Protein AF-A0A8S0HBG1-F1 (afdb_monomer_lite)

Sequence (103 aa):
MTDATIRLNSQYQAAPQVQASEFKYYQLITTQWSTPPNPGSPSGQLTPEISANVTMESYIQPSSSCNNCHSMAMPNNNLHKSDFSYLFKFAKSPTAPAIQHKE

pLDDT: mean 75.98, std 12.97, range [42.19, 97.25]

Radius of gyration: 18.21 Å; chains: 1; bounding box: 38×26×63 Å

Foldseek 3Di:
DDPVQVVVQVVQLPDPVCVVDPVVVPGDPDDKFFDQADPVRNLGDIVVQADDDCVPDVDDDVRDDLQVVQQVPDDPPDSHTPPCCVVVVPPDDPPDDPPPPDD

Secondary structure (DSSP, 8-state):
--HHHHHHHHHHHTSHHHHTSGGGG---S---EEPPPBTTBTT--EESS-B--TTTSSS--TT-BHHHHTTT---TT--STT-THHHHTTPPPP---------

Structure (mmCIF, N/CA/C/O backbone):
data_AF-A0A8S0HBG1-F1
#
_entry.id   AF-A0A8S0HBG1-F1
#
loop_
_atom_site.group_PDB
_atom_site.id
_atom_site.type_symbol
_atom_site.label_atom_id
_atom_site.label_alt_id
_atom_site.label_comp_id
_atom_site.label_asym_id
_atom_site.label_entity_id
_atom_site.label_seq_id
_atom_site.pdbx_PDB_ins_code
_atom_site.Cartn_x
_atom_site.Cartn_y
_atom_site.Cartn_z
_atom_site.occupancy
_atom_site.B_iso_or_equiv
_atom_site.auth_seq_id
_atom_site.auth_comp_id
_atom_site.auth_asym_id
_atom_site.auth_atom_id
_atom_site.pdbx_PDB_model_num
ATOM 1 N N . MET A 1 1 ? -7.858 -4.102 -7.642 1.00 71.69 1 MET A N 1
ATOM 2 C CA . MET A 1 1 ? -7.239 -4.515 -6.362 1.00 71.69 1 MET A CA 1
ATOM 3 C C . MET A 1 1 ? -6.694 -5.919 -6.514 1.00 71.69 1 MET A C 1
ATOM 5 O O . MET A 1 1 ? -7.345 -6.719 -7.172 1.00 71.69 1 MET A O 1
ATOM 9 N N . THR A 1 2 ? -5.515 -6.203 -5.961 1.00 79.56 2 THR A N 1
ATOM 10 C CA . THR A 1 2 ? -4.941 -7.559 -5.982 1.00 79.56 2 THR A CA 1
ATOM 11 C C . THR A 1 2 ? -5.649 -8.454 -4.961 1.00 79.56 2 THR A C 1
ATOM 13 O O . THR A 1 2 ? -6.207 -7.954 -3.980 1.00 79.56 2 THR A O 1
ATOM 16 N N . ASP A 1 3 ? -5.576 -9.773 -5.137 1.00 85.44 3 ASP A N 1
ATOM 17 C CA . ASP A 1 3 ? -6.135 -10.737 -4.176 1.00 85.44 3 ASP A CA 1
ATOM 18 C C . ASP A 1 3 ? -5.529 -10.584 -2.776 1.00 85.44 3 ASP A C 1
ATOM 20 O O . ASP A 1 3 ? -6.217 -10.742 -1.766 1.00 85.44 3 ASP A O 1
ATOM 24 N N . ALA A 1 4 ? -4.243 -10.226 -2.706 1.00 83.44 4 ALA A N 1
ATOM 25 C CA . ALA A 1 4 ? -3.564 -9.936 -1.450 1.00 83.44 4 ALA A CA 1
ATOM 26 C C . ALA A 1 4 ? -4.190 -8.724 -0.741 1.00 83.44 4 ALA A C 1
ATOM 28 O O . ALA A 1 4 ? -4.471 -8.794 0.456 1.00 83.44 4 ALA A O 1
ATOM 29 N N . THR A 1 5 ? -4.477 -7.641 -1.475 1.00 82.81 5 THR A N 1
ATOM 30 C CA . THR A 1 5 ? -5.136 -6.449 -0.918 1.00 82.81 5 THR A CA 1
ATOM 31 C C . THR A 1 5 ? -6.564 -6.755 -0.464 1.00 82.81 5 THR A C 1
ATOM 33 O O . THR A 1 5 ? -6.959 -6.323 0.616 1.00 82.81 5 THR A O 1
ATOM 36 N N . ILE A 1 6 ? -7.329 -7.534 -1.238 1.00 89.25 6 ILE A N 1
ATOM 37 C CA . ILE A 1 6 ? -8.695 -7.941 -0.861 1.00 89.25 6 ILE A CA 1
ATOM 38 C C . ILE A 1 6 ? -8.672 -8.745 0.445 1.00 89.25 6 ILE A C 1
ATOM 40 O O . ILE A 1 6 ? -9.426 -8.446 1.374 1.00 89.25 6 ILE A O 1
ATOM 44 N N . ARG A 1 7 ? -7.770 -9.729 0.545 1.00 91.62 7 ARG A N 1
ATOM 45 C CA . ARG A 1 7 ? -7.611 -10.558 1.745 1.00 91.62 7 ARG A CA 1
ATOM 46 C C . ARG A 1 7 ? -7.226 -9.723 2.963 1.00 91.62 7 ARG A C 1
ATOM 48 O O . ARG A 1 7 ? -7.827 -9.890 4.021 1.00 91.62 7 ARG A O 1
ATOM 55 N N . LEU A 1 8 ? -6.266 -8.814 2.803 1.00 89.88 8 LEU A N 1
ATOM 56 C CA . LEU A 1 8 ? -5.822 -7.937 3.883 1.00 89.88 8 LEU A CA 1
ATOM 57 C C . LEU A 1 8 ? -6.946 -7.006 4.355 1.00 89.88 8 LEU A C 1
ATOM 59 O O . LEU A 1 8 ? -7.169 -6.894 5.557 1.00 89.88 8 LEU A O 1
ATOM 63 N N . ASN A 1 9 ? -7.696 -6.396 3.432 1.00 92.94 9 ASN A N 1
ATOM 64 C CA . ASN A 1 9 ? -8.853 -5.570 3.785 1.00 92.94 9 ASN A CA 1
ATOM 65 C C . ASN A 1 9 ? -9.900 -6.367 4.559 1.00 92.94 9 ASN A C 1
ATOM 67 O O . ASN A 1 9 ? -10.408 -5.875 5.561 1.00 92.94 9 ASN A O 1
ATOM 71 N N . SER A 1 10 ? -10.190 -7.602 4.143 1.00 94.81 10 SER A N 1
ATOM 72 C CA . SER A 1 10 ? -11.130 -8.462 4.866 1.00 94.81 10 SER A CA 1
ATOM 73 C C . SER A 1 10 ? -10.656 -8.760 6.290 1.00 94.81 10 SER A C 1
ATOM 75 O O . SER A 1 10 ? -11.460 -8.694 7.217 1.00 94.81 10 SER A O 1
ATOM 77 N N . GLN A 1 11 ? -9.367 -9.056 6.478 1.00 95.25 11 GLN A N 1
ATOM 78 C CA . GLN A 1 11 ? -8.792 -9.306 7.803 1.00 95.25 11 GLN A CA 1
ATOM 79 C C . GLN A 1 11 ? -8.818 -8.054 8.683 1.00 95.25 11 GLN A C 1
ATOM 81 O O . GLN A 1 11 ? -9.210 -8.128 9.845 1.00 95.25 11 GLN A O 1
ATOM 86 N N . TYR A 1 12 ? -8.430 -6.906 8.124 1.00 94.81 12 TYR A N 1
ATOM 87 C CA . TYR A 1 12 ? -8.433 -5.628 8.827 1.00 94.81 12 TYR A CA 1
ATOM 88 C C . TYR A 1 12 ? -9.852 -5.228 9.243 1.00 94.81 12 TYR A C 1
ATOM 90 O O . TYR A 1 12 ? -10.089 -4.912 10.405 1.00 94.81 12 TYR A O 1
ATOM 98 N N . GLN A 1 13 ? -10.817 -5.326 8.326 1.00 96.50 13 GLN A N 1
ATOM 99 C CA . GLN A 1 13 ? -12.209 -4.972 8.597 1.00 96.50 13 GLN A CA 1
ATOM 100 C C . GLN A 1 13 ? -12.891 -5.916 9.590 1.00 96.50 13 GLN A C 1
ATOM 102 O O . GLN A 1 13 ? -13.756 -5.477 10.340 1.00 96.50 13 GLN A O 1
ATOM 107 N N . ALA A 1 14 ? -12.483 -7.183 9.673 1.00 97.19 14 ALA A N 1
ATOM 108 C CA . ALA A 1 14 ? -13.015 -8.108 10.674 1.00 97.19 14 ALA A CA 1
ATOM 109 C C . ALA A 1 14 ? -12.570 -7.782 12.115 1.00 97.19 14 ALA A C 1
ATOM 111 O O . ALA A 1 14 ? -13.125 -8.329 13.068 1.00 97.19 14 ALA A O 1
ATOM 112 N N . ALA A 1 15 ? -11.563 -6.925 12.300 1.00 97.25 15 ALA A N 1
ATOM 113 C CA . ALA A 1 15 ? -10.991 -6.680 13.611 1.00 97.25 15 ALA A CA 1
ATOM 114 C C . ALA A 1 15 ? -11.905 -5.787 14.488 1.00 97.25 15 ALA A C 1
ATOM 116 O O . ALA A 1 15 ? -12.293 -4.699 14.048 1.00 97.25 15 ALA A O 1
ATOM 117 N N . PRO A 1 16 ? -12.214 -6.169 15.747 1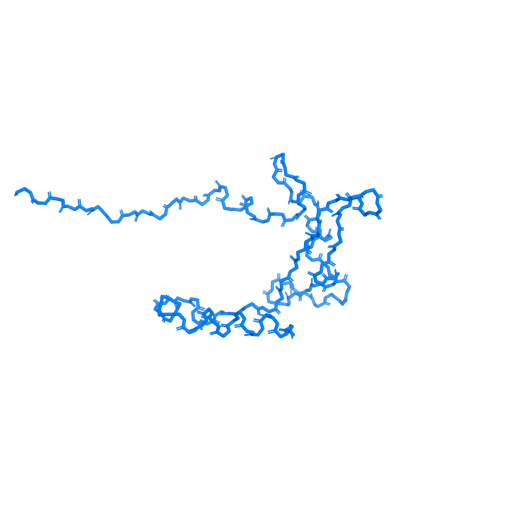.00 97.19 16 PRO A N 1
ATOM 118 C CA . PRO A 1 16 ? -13.133 -5.412 16.608 1.00 97.19 16 PRO A CA 1
ATOM 119 C C . PRO A 1 16 ? -12.722 -3.953 16.826 1.00 97.19 16 PRO A C 1
ATOM 121 O O . PRO A 1 16 ? -13.564 -3.058 16.806 1.00 97.19 16 PRO A O 1
ATOM 124 N N . GLN A 1 17 ? -11.421 -3.695 16.968 1.00 95.94 17 GLN A N 1
ATOM 125 C CA . GLN A 1 17 ? -10.885 -2.341 17.106 1.00 95.94 17 GLN A CA 1
ATOM 126 C C . GLN A 1 17 ? -11.124 -1.470 15.866 1.00 95.94 17 GLN A C 1
ATOM 128 O O . GLN A 1 17 ? -11.315 -0.265 15.998 1.00 95.94 17 GLN A O 1
ATOM 133 N N . VAL A 1 18 ? -11.151 -2.066 14.669 1.00 95.44 18 VAL A N 1
ATOM 134 C CA . VAL A 1 18 ? -11.436 -1.339 13.426 1.00 95.44 18 VAL A CA 1
ATOM 135 C C . VAL A 1 18 ? -12.917 -0.994 13.373 1.00 95.44 18 VAL A C 1
ATOM 137 O O . VAL A 1 18 ? -13.253 0.166 13.143 1.00 95.44 18 VAL A O 1
ATOM 140 N N . GLN A 1 19 ? -13.788 -1.954 13.701 1.00 96.81 19 GLN A N 1
ATOM 141 C CA . GLN A 1 19 ? -15.239 -1.749 13.778 1.00 96.81 19 GLN A CA 1
ATOM 142 C C . GLN A 1 19 ? -15.651 -0.706 14.831 1.00 96.81 19 GLN A C 1
ATOM 144 O O . GLN A 1 19 ? -16.643 0.002 14.651 1.00 96.81 19 GLN A O 1
ATOM 149 N N . ALA A 1 20 ? -14.872 -0.568 15.905 1.00 96.50 20 ALA A N 1
ATOM 150 C CA . ALA A 1 20 ? -15.067 0.441 16.945 1.00 96.50 20 ALA A CA 1
ATOM 151 C C . ALA A 1 20 ? -14.455 1.820 16.612 1.00 96.50 20 ALA A C 1
ATOM 153 O O . ALA A 1 20 ? -14.460 2.707 17.462 1.00 96.50 20 ALA A O 1
ATOM 154 N N . SER A 1 21 ? -13.920 2.014 15.404 1.00 94.94 21 SER A N 1
ATOM 155 C CA . SER A 1 21 ? -13.246 3.249 14.987 1.00 94.94 21 SER A CA 1
ATOM 156 C C . SER A 1 21 ? -13.800 3.783 13.667 1.00 94.94 21 SER A C 1
ATOM 158 O O . SER A 1 21 ? -14.521 3.089 12.951 1.00 94.94 21 SER A O 1
ATOM 160 N N . GLU A 1 22 ? -13.402 4.998 13.293 1.00 93.06 22 GLU A N 1
ATOM 161 C CA . GLU A 1 22 ? -13.723 5.573 11.980 1.00 93.06 22 GLU A CA 1
ATOM 162 C C . GLU A 1 22 ? -13.137 4.761 10.812 1.00 93.06 22 GLU A C 1
ATOM 164 O O . GLU A 1 22 ? -13.655 4.813 9.696 1.00 93.06 22 GLU A O 1
ATOM 169 N N . PHE A 1 23 ? -12.100 3.949 11.054 1.00 90.25 23 PHE A N 1
ATOM 170 C CA . PHE A 1 23 ? -11.468 3.128 10.019 1.00 90.25 23 PHE A CA 1
ATOM 171 C C . PHE A 1 23 ? -12.374 2.019 9.461 1.00 90.25 23 PHE A C 1
ATOM 173 O O . PHE A 1 23 ? -12.068 1.473 8.400 1.00 90.25 23 PHE A O 1
ATOM 180 N N . LYS A 1 24 ? -13.525 1.728 10.084 1.00 94.50 24 LYS A N 1
ATOM 181 C CA . LYS A 1 24 ? -14.536 0.812 9.520 1.00 94.50 24 LYS A CA 1
ATOM 182 C C . LYS A 1 24 ? -15.068 1.241 8.146 1.00 94.50 24 LYS A C 1
ATOM 184 O O . LYS A 1 24 ? -15.578 0.411 7.403 1.00 94.50 24 LYS A O 1
ATOM 189 N N . TYR A 1 25 ? -14.950 2.525 7.802 1.00 93.88 25 TYR A N 1
ATOM 190 C CA . TYR A 1 25 ? -15.383 3.064 6.508 1.00 93.88 25 TYR A CA 1
ATOM 191 C C . TYR A 1 25 ? -14.255 3.143 5.467 1.00 93.88 25 TYR A C 1
ATOM 193 O O . TYR A 1 25 ? -14.484 3.599 4.349 1.00 93.88 25 TYR A O 1
ATOM 201 N N . TYR A 1 26 ? -13.038 2.719 5.818 1.00 89.69 26 TYR A N 1
ATOM 202 C CA . TYR A 1 26 ? -11.852 2.853 4.973 1.00 89.69 26 TYR A CA 1
ATOM 203 C C . TYR A 1 26 ? -11.341 1.493 4.505 1.00 89.69 26 TYR A C 1
ATOM 205 O O . TYR A 1 26 ? -11.364 0.511 5.235 1.00 89.69 26 TYR A O 1
ATOM 213 N N . GLN A 1 27 ? -10.804 1.426 3.291 1.00 87.88 27 GLN A N 1
ATOM 214 C CA . GLN A 1 27 ? -10.126 0.229 2.798 1.00 87.88 27 GLN A CA 1
ATOM 215 C C . GLN A 1 27 ? -8.892 0.604 1.985 1.00 87.88 27 GLN A C 1
ATOM 217 O O . GLN A 1 27 ? -8.819 1.688 1.402 1.00 87.88 27 GLN A O 1
ATOM 222 N N . LEU A 1 28 ? -7.934 -0.315 1.902 1.00 83.81 28 LEU A N 1
ATOM 223 C CA . LEU A 1 28 ? -6.794 -0.169 1.009 1.00 83.81 28 LEU A CA 1
ATOM 224 C C . LEU A 1 28 ? -7.263 -0.365 -0.435 1.00 83.81 28 LEU A C 1
ATOM 226 O O . LEU A 1 28 ? -7.775 -1.426 -0.787 1.00 83.81 28 LEU A O 1
ATOM 230 N N . ILE A 1 29 ? -7.076 0.654 -1.270 1.00 79.25 29 ILE A N 1
ATOM 231 C CA . ILE A 1 29 ? -7.398 0.593 -2.704 1.00 79.25 29 ILE A CA 1
ATOM 232 C C . ILE A 1 29 ? -6.189 0.100 -3.504 1.00 79.25 29 ILE A C 1
ATOM 234 O O . ILE A 1 29 ? -6.300 -0.834 -4.295 1.00 79.25 29 ILE A O 1
ATOM 238 N N . THR A 1 30 ? -5.018 0.680 -3.242 1.00 77.31 30 THR A N 1
ATOM 239 C CA . THR A 1 30 ? -3.738 0.268 -3.822 1.00 77.31 30 THR A CA 1
ATOM 240 C C . THR A 1 30 ? -2.639 0.522 -2.803 1.00 77.31 30 THR A C 1
ATOM 242 O O . THR A 1 30 ? -2.649 1.532 -2.104 1.00 77.31 30 THR A O 1
ATOM 245 N N . THR A 1 31 ? -1.683 -0.394 -2.730 1.00 74.81 31 THR A N 1
ATOM 246 C CA . THR A 1 31 ? -0.432 -0.217 -1.995 1.00 74.81 31 THR A CA 1
ATOM 247 C C . THR A 1 31 ? 0.702 -0.312 -3.000 1.00 74.81 31 THR A C 1
ATOM 249 O O . THR A 1 31 ? 0.759 -1.292 -3.740 1.00 74.81 31 THR A O 1
ATOM 252 N N . GLN A 1 32 ? 1.586 0.681 -3.021 1.00 78.94 32 GLN A N 1
ATOM 253 C CA . GLN A 1 32 ? 2.795 0.661 -3.834 1.00 78.94 32 GLN A CA 1
ATOM 254 C C . GLN A 1 32 ? 4.005 0.550 -2.911 1.00 78.94 32 GLN A C 1
ATOM 256 O O . GLN A 1 32 ? 4.154 1.347 -1.986 1.00 78.94 32 GLN A O 1
ATOM 261 N N . TRP A 1 33 ? 4.871 -0.424 -3.165 1.00 77.38 33 TRP A N 1
ATOM 262 C CA . TRP A 1 33 ? 6.131 -0.591 -2.443 1.00 77.38 33 TRP A CA 1
ATOM 263 C C . TRP A 1 33 ? 7.288 -0.739 -3.429 1.00 77.38 33 TRP A C 1
ATOM 265 O O . TRP A 1 33 ? 7.079 -1.084 -4.592 1.00 77.38 33 TRP A O 1
ATOM 275 N N . SER A 1 34 ? 8.506 -0.463 -2.964 1.00 78.75 34 SER A N 1
ATOM 276 C CA . SER A 1 34 ? 9.730 -0.620 -3.752 1.00 78.75 34 SER A CA 1
ATOM 277 C C . SER A 1 34 ? 10.585 -1.742 -3.183 1.00 78.75 34 SER A C 1
ATOM 279 O O . SER A 1 34 ? 10.689 -1.890 -1.962 1.00 78.75 34 SER A O 1
ATOM 281 N N . THR A 1 35 ? 11.226 -2.518 -4.051 1.00 84.06 35 THR A N 1
ATOM 282 C CA . THR A 1 35 ? 12.325 -3.392 -3.629 1.00 84.06 35 THR A CA 1
ATOM 283 C C . THR A 1 35 ? 13.554 -2.563 -3.233 1.00 84.06 35 THR A C 1
ATOM 285 O O . THR A 1 35 ? 13.681 -1.406 -3.640 1.00 84.06 35 THR A O 1
ATOM 288 N N . PRO A 1 36 ? 14.482 -3.113 -2.432 1.00 81.19 36 PRO A N 1
ATOM 289 C CA . PRO A 1 36 ? 15.734 -2.430 -2.143 1.00 81.19 36 PRO A CA 1
ATOM 290 C C . PRO A 1 36 ? 16.500 -2.075 -3.432 1.00 81.19 36 PRO A C 1
ATOM 292 O O . PRO A 1 36 ? 16.538 -2.893 -4.362 1.00 81.19 36 PRO A O 1
ATOM 295 N N . PRO A 1 37 ? 17.132 -0.889 -3.493 1.00 81.25 37 PRO A N 1
ATOM 296 C CA . PRO A 1 37 ? 17.990 -0.509 -4.607 1.00 81.25 37 PRO A CA 1
ATOM 297 C C . PRO A 1 37 ? 19.082 -1.545 -4.885 1.00 81.25 37 PRO A C 1
ATOM 299 O O . PRO A 1 37 ? 19.676 -2.103 -3.963 1.00 81.25 37 PRO A O 1
ATOM 302 N N . ASN A 1 38 ? 19.376 -1.779 -6.161 1.00 83.12 38 ASN A N 1
ATOM 303 C CA . ASN A 1 38 ? 20.473 -2.641 -6.602 1.00 83.12 38 ASN A CA 1
ATOM 304 C C . ASN A 1 38 ? 21.112 -2.078 -7.889 1.00 83.12 38 ASN A C 1
ATOM 306 O O . ASN A 1 38 ? 20.532 -1.187 -8.506 1.00 83.12 38 ASN A O 1
ATOM 310 N N . PRO A 1 39 ? 22.286 -2.563 -8.334 1.00 84.94 39 PRO A N 1
ATOM 311 C CA . PRO A 1 39 ? 22.956 -2.003 -9.513 1.00 84.94 39 PRO A CA 1
ATOM 312 C C . PRO A 1 39 ? 22.120 -2.035 -10.804 1.00 84.94 39 PRO A C 1
ATOM 314 O O . PRO A 1 39 ? 22.270 -1.151 -11.641 1.00 84.94 39 PRO A O 1
ATOM 317 N N . GLY A 1 40 ? 21.228 -3.021 -10.960 1.00 83.00 40 GLY A N 1
ATOM 318 C CA . GLY A 1 40 ? 20.307 -3.120 -12.100 1.00 83.00 40 GLY A CA 1
ATOM 319 C C . GLY A 1 40 ? 19.038 -2.272 -11.954 1.00 83.00 40 GLY A C 1
ATOM 320 O O . GLY A 1 40 ? 18.366 -2.001 -12.944 1.00 83.00 40 GLY A O 1
ATOM 321 N N . SER A 1 41 ? 18.719 -1.826 -10.738 1.00 79.75 41 SER A N 1
ATOM 322 C CA . SER A 1 41 ? 17.626 -0.901 -10.437 1.00 79.75 41 SER A CA 1
ATOM 323 C C . SER A 1 41 ? 18.036 0.044 -9.297 1.00 79.75 41 SER A C 1
ATOM 325 O O . SER A 1 41 ? 17.752 -0.222 -8.121 1.00 79.75 41 SER A O 1
ATOM 327 N N . PRO A 1 42 ? 18.723 1.161 -9.616 1.00 76.00 42 PRO A N 1
ATOM 328 C CA . PRO A 1 42 ? 19.321 2.053 -8.616 1.00 76.00 42 PRO A CA 1
ATOM 329 C C . PRO A 1 42 ? 18.313 2.741 -7.688 1.00 76.00 42 PRO A C 1
ATOM 331 O O . PRO A 1 42 ? 18.701 3.326 -6.682 1.00 76.00 42 PRO A O 1
ATOM 334 N N . SER A 1 43 ? 17.024 2.704 -8.029 1.00 74.25 43 SER A N 1
ATOM 335 C CA . SER A 1 43 ? 15.932 3.256 -7.214 1.00 74.25 43 SER A CA 1
ATOM 336 C C . SER A 1 43 ? 15.029 2.180 -6.601 1.00 74.25 43 SER A C 1
ATOM 338 O O . SER A 1 43 ? 14.055 2.515 -5.925 1.00 74.25 43 SER A O 1
ATOM 340 N N . GLY A 1 44 ? 15.345 0.901 -6.819 1.00 82.31 44 GLY A N 1
ATOM 341 C CA . GLY A 1 44 ? 14.435 -0.201 -6.535 1.00 82.31 44 GLY A CA 1
ATOM 342 C C . GLY A 1 44 ? 13.327 -0.318 -7.582 1.00 82.31 44 GLY A C 1
ATOM 343 O O . GLY A 1 44 ? 13.121 0.567 -8.414 1.00 82.31 44 GLY A O 1
ATOM 344 N N . GLN A 1 45 ? 12.627 -1.447 -7.570 1.00 85.75 45 GLN A N 1
ATOM 345 C CA . GLN A 1 45 ? 11.528 -1.718 -8.491 1.00 85.75 45 GLN A CA 1
ATOM 346 C C . GLN A 1 45 ? 10.187 -1.568 -7.778 1.00 85.75 45 GLN A C 1
ATOM 348 O O . GLN A 1 45 ? 9.943 -2.209 -6.754 1.00 85.75 45 GLN A O 1
ATOM 353 N N . LEU A 1 46 ? 9.317 -0.731 -8.345 1.00 82.44 46 LEU A N 1
ATOM 354 C CA . LEU A 1 46 ? 7.991 -0.459 -7.809 1.00 82.44 46 LEU A CA 1
ATOM 355 C C . LEU A 1 46 ? 7.007 -1.565 -8.172 1.00 82.44 46 LEU A C 1
ATOM 357 O O . LEU A 1 46 ? 6.944 -2.010 -9.315 1.00 82.44 46 LEU A O 1
AT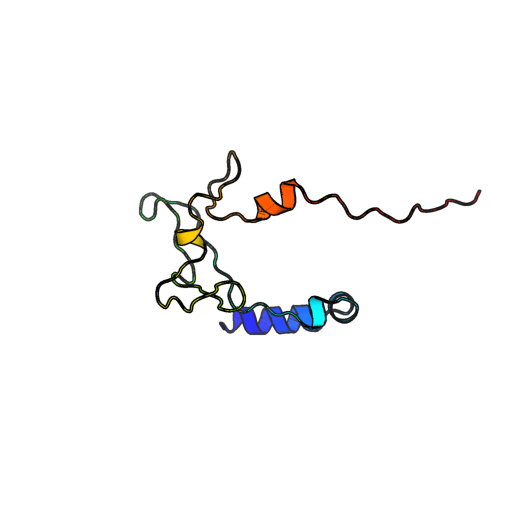OM 361 N N . THR A 1 47 ? 6.209 -1.981 -7.192 1.00 83.38 47 THR A N 1
ATOM 362 C CA . THR A 1 47 ? 5.106 -2.921 -7.391 1.00 83.38 47 THR A CA 1
ATOM 363 C C . THR A 1 47 ? 3.839 -2.388 -6.717 1.00 83.38 47 THR A C 1
ATOM 365 O O . THR A 1 47 ? 3.847 -2.197 -5.499 1.00 83.38 47 THR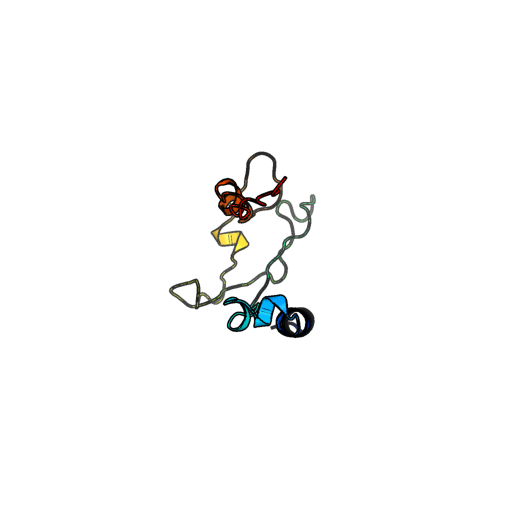 A O 1
ATOM 368 N N . PRO A 1 48 ? 2.751 -2.152 -7.474 1.00 79.56 48 PRO A N 1
ATOM 369 C CA . PRO A 1 48 ? 2.726 -2.022 -8.937 1.00 79.56 48 PRO A CA 1
ATOM 370 C C . PRO A 1 48 ? 3.500 -0.774 -9.407 1.00 79.56 48 PRO A C 1
ATOM 372 O O . PRO A 1 48 ? 3.628 0.201 -8.668 1.00 79.56 48 PRO A O 1
ATOM 375 N N . GLU A 1 49 ? 4.011 -0.788 -10.640 1.00 81.56 49 GLU A N 1
ATOM 376 C CA . GLU A 1 49 ? 4.764 0.348 -11.199 1.00 81.56 49 GLU A CA 1
ATOM 377 C C . GLU A 1 49 ? 3.893 1.604 -11.333 1.00 81.56 49 GLU A C 1
ATOM 379 O O . GLU A 1 49 ? 4.323 2.702 -10.986 1.00 81.56 49 GLU A O 1
ATOM 384 N N . ILE A 1 50 ? 2.637 1.421 -11.746 1.00 81.88 50 ILE A N 1
ATOM 385 C CA . ILE A 1 50 ? 1.621 2.469 -11.843 1.00 81.88 50 ILE A CA 1
ATOM 386 C C . ILE A 1 50 ? 0.647 2.309 -10.676 1.00 81.88 50 ILE A C 1
ATOM 388 O O . ILE A 1 50 ? 0.093 1.233 -10.441 1.00 81.88 50 ILE A O 1
ATOM 392 N N . SER A 1 51 ? 0.441 3.397 -9.944 1.00 78.44 51 SER A N 1
ATOM 393 C CA . SER A 1 51 ? -0.504 3.499 -8.840 1.00 78.44 51 SER A CA 1
ATOM 394 C C . SER A 1 51 ? -0.987 4.940 -8.758 1.00 78.44 51 SER A C 1
ATOM 396 O O . SER A 1 51 ? -0.193 5.837 -8.482 1.00 78.44 51 SER A O 1
ATOM 398 N N . ALA A 1 52 ? -2.289 5.128 -8.954 1.00 70.62 52 ALA A N 1
ATOM 399 C CA . ALA A 1 52 ? -2.992 6.387 -8.755 1.00 70.62 52 ALA A CA 1
ATOM 400 C C . ALA A 1 52 ? -4.287 6.133 -7.976 1.00 70.62 52 ALA A C 1
ATOM 402 O O . ALA A 1 52 ? -4.927 5.086 -8.137 1.00 70.62 52 ALA A O 1
ATOM 403 N N . ASN A 1 53 ? -4.681 7.092 -7.137 1.00 66.50 53 ASN A N 1
ATOM 404 C CA . ASN A 1 53 ? -5.983 7.075 -6.472 1.00 66.50 53 ASN A CA 1
ATOM 405 C C . ASN A 1 53 ? -6.640 8.454 -6.557 1.00 66.50 53 ASN A C 1
ATOM 407 O O . ASN A 1 53 ? -6.223 9.403 -5.901 1.00 66.50 53 ASN A O 1
ATOM 411 N N . VAL A 1 54 ? -7.742 8.516 -7.298 1.00 56.31 54 VAL A N 1
ATOM 412 C CA . VAL A 1 54 ? -8.562 9.717 -7.530 1.00 56.31 54 VAL A CA 1
ATOM 413 C C . VAL A 1 54 ? -9.160 10.343 -6.273 1.00 56.31 54 VAL A C 1
ATOM 415 O O . VAL A 1 54 ? -9.625 11.472 -6.304 1.00 56.31 54 VAL A O 1
ATOM 418 N N . THR A 1 55 ? -9.176 9.616 -5.156 1.00 64.56 55 THR A N 1
ATOM 419 C CA . THR A 1 55 ? -9.628 10.167 -3.869 1.00 64.56 55 THR A CA 1
ATOM 420 C C . THR A 1 55 ? -8.563 11.086 -3.256 1.00 64.56 55 THR A C 1
ATOM 422 O O . THR A 1 55 ? -8.885 11.947 -2.445 1.00 64.56 55 THR A O 1
ATOM 425 N N . MET A 1 56 ? -7.292 10.910 -3.639 1.00 62.50 56 MET A N 1
ATOM 426 C CA . MET A 1 56 ? -6.152 11.720 -3.191 1.00 62.50 56 MET A CA 1
ATOM 427 C C . MET A 1 56 ? -5.559 12.602 -4.301 1.00 62.50 56 MET A C 1
ATOM 429 O O . MET A 1 56 ? -4.847 13.556 -4.002 1.00 62.50 56 MET A O 1
ATOM 433 N N . GLU A 1 57 ? -5.846 12.303 -5.568 1.00 62.38 57 GLU A N 1
ATOM 434 C CA . GLU A 1 57 ? -5.395 13.058 -6.737 1.00 62.38 57 GLU A CA 1
ATOM 435 C C . GLU A 1 57 ? -6.592 13.738 -7.411 1.00 62.38 57 GLU A C 1
ATOM 437 O O . GLU A 1 57 ? -7.562 13.076 -7.769 1.00 62.38 57 GLU A O 1
ATOM 442 N N . SER A 1 58 ? -6.519 15.050 -7.656 1.00 63.09 58 SER A N 1
ATOM 443 C CA . SER A 1 58 ? -7.603 15.794 -8.323 1.00 63.09 58 SER A CA 1
ATOM 444 C C . SER A 1 58 ? -7.845 15.377 -9.786 1.00 63.09 58 SER A C 1
ATOM 446 O O . SER A 1 58 ? -8.806 15.844 -10.392 1.00 63.09 58 SER A O 1
ATOM 448 N N . TYR A 1 59 ? -6.979 14.539 -10.371 1.00 61.31 59 TYR A N 1
ATOM 449 C CA . TYR A 1 59 ? -7.057 14.068 -11.756 1.00 61.31 59 TYR A CA 1
ATOM 450 C C . TYR A 1 59 ? -6.694 12.583 -11.865 1.00 61.31 59 TYR A C 1
ATOM 452 O O . TYR A 1 59 ? -5.727 12.133 -11.260 1.00 61.31 59 TYR A O 1
ATOM 460 N N . ILE A 1 60 ? -7.424 11.832 -12.702 1.00 61.06 60 ILE A N 1
ATOM 461 C CA . ILE A 1 60 ? -7.017 10.479 -13.111 1.00 61.06 60 ILE A CA 1
ATOM 462 C C . ILE A 1 60 ? -5.811 10.615 -14.029 1.00 61.06 60 ILE A C 1
ATOM 464 O O . ILE A 1 60 ? -5.935 11.072 -15.166 1.00 61.06 60 ILE A O 1
ATOM 468 N N . GLN A 1 61 ? -4.654 10.178 -13.557 1.00 66.62 61 GLN A N 1
ATOM 469 C CA . GLN A 1 61 ? -3.450 10.124 -14.366 1.00 66.62 61 GLN A CA 1
ATOM 470 C C . GLN A 1 61 ? -3.112 8.655 -14.681 1.00 66.62 61 GLN A C 1
ATOM 472 O O . GLN A 1 61 ? -2.662 7.919 -13.801 1.00 66.62 61 GLN A O 1
ATOM 477 N N . PRO A 1 62 ? -3.329 8.189 -15.927 1.00 67.44 62 PRO A N 1
ATOM 478 C CA . PRO A 1 62 ? -3.191 6.773 -16.287 1.00 67.44 62 PRO A CA 1
ATOM 479 C C . PRO A 1 62 ? -1.749 6.245 -16.215 1.00 67.44 62 PRO A C 1
ATOM 481 O O . PRO A 1 62 ? -1.542 5.038 -16.249 1.00 67.44 62 PRO A O 1
ATOM 484 N N . SER A 1 63 ? -0.760 7.135 -16.098 1.00 76.69 63 SER A N 1
ATOM 485 C CA . SER A 1 63 ? 0.665 6.816 -15.971 1.00 76.69 63 SER A CA 1
ATOM 486 C C . SER A 1 63 ? 1.266 7.259 -14.631 1.00 76.69 63 SER A C 1
ATOM 488 O O . SER A 1 63 ? 2.485 7.401 -14.528 1.00 76.69 63 SER A O 1
ATOM 490 N N . SER A 1 64 ? 0.437 7.543 -13.621 1.00 75.94 64 SER A N 1
ATOM 491 C CA . SER A 1 64 ? 0.927 8.044 -12.336 1.00 75.94 64 SER A CA 1
ATOM 492 C C . SER A 1 64 ? 1.481 6.958 -11.433 1.00 75.94 64 SER A C 1
ATOM 494 O O . SER A 1 64 ? 0.992 5.831 -11.374 1.00 75.94 64 SER A O 1
ATOM 496 N N . SER A 1 65 ? 2.520 7.336 -10.698 1.00 80.31 65 SER A N 1
ATOM 497 C CA . SER A 1 65 ? 3.140 6.525 -9.664 1.00 80.31 65 SER A CA 1
ATOM 498 C C . SER A 1 65 ? 3.398 7.416 -8.463 1.00 80.31 65 SER A C 1
ATOM 500 O O . SER A 1 65 ? 4.144 8.396 -8.567 1.00 80.31 65 SER A O 1
ATOM 502 N N . CYS A 1 66 ? 2.807 7.0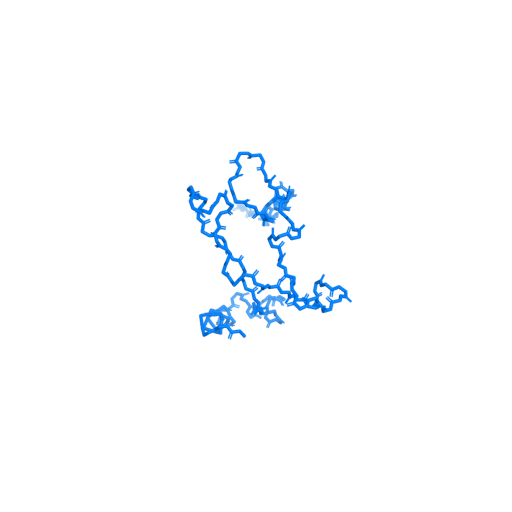57 -7.321 1.00 76.25 66 CYS A N 1
ATOM 503 C CA . CYS A 1 66 ? 3.003 7.761 -6.056 1.00 76.25 66 CYS A CA 1
ATOM 504 C C . CYS A 1 66 ? 4.502 7.948 -5.775 1.00 76.25 66 CYS A C 1
ATOM 506 O O . CYS A 1 66 ? 4.942 9.049 -5.446 1.00 76.25 66 CYS A O 1
ATOM 508 N N . ASN A 1 67 ? 5.295 6.891 -5.987 1.00 77.88 67 ASN A N 1
ATOM 509 C CA . ASN A 1 67 ? 6.731 6.915 -5.746 1.00 77.88 67 ASN A CA 1
ATOM 510 C C . ASN A 1 67 ? 7.551 7.724 -6.756 1.00 77.88 67 ASN A C 1
ATOM 512 O O . ASN A 1 67 ? 8.602 8.253 -6.391 1.00 77.88 67 ASN A O 1
ATOM 516 N N . ASN A 1 68 ? 7.095 7.846 -8.005 1.00 78.50 68 ASN A N 1
ATOM 517 C CA . ASN A 1 68 ? 7.781 8.693 -8.983 1.00 78.50 68 ASN A CA 1
ATOM 518 C C . ASN A 1 68 ? 7.496 10.172 -8.704 1.00 78.50 68 ASN A C 1
ATOM 520 O O . ASN A 1 68 ? 8.432 10.975 -8.653 1.00 78.50 68 ASN A O 1
ATOM 524 N N . CYS A 1 69 ? 6.227 10.520 -8.464 1.00 76.94 69 CYS A N 1
ATOM 525 C CA . CYS A 1 69 ? 5.810 11.888 -8.152 1.00 76.94 69 CYS A CA 1
ATOM 526 C C . CYS A 1 69 ? 6.415 12.385 -6.829 1.00 76.94 69 CYS A C 1
ATOM 528 O O . CYS A 1 69 ? 6.847 13.532 -6.745 1.00 76.94 69 CYS A O 1
ATOM 530 N N . HIS A 1 70 ? 6.525 11.515 -5.820 1.00 77.12 70 HIS A N 1
ATOM 531 C CA . HIS A 1 70 ? 7.110 11.835 -4.513 1.00 77.12 70 HIS A CA 1
ATOM 532 C C . HIS A 1 70 ? 8.552 11.327 -4.334 1.00 77.12 70 HIS A C 1
ATOM 534 O O . HIS A 1 70 ? 9.030 11.174 -3.211 1.00 77.12 70 HIS A O 1
ATOM 540 N N . SER A 1 71 ? 9.303 11.145 -5.424 1.00 77.38 71 SER A N 1
ATOM 541 C CA . SER A 1 71 ? 10.665 10.577 -5.404 1.00 77.38 71 SER A CA 1
ATOM 542 C C . SER A 1 71 ? 11.700 11.349 -4.567 1.00 77.38 71 SER A C 1
ATOM 544 O O . SER A 1 71 ? 12.755 10.796 -4.234 1.00 77.38 71 SER A O 1
ATOM 546 N N . MET A 1 72 ? 11.401 12.606 -4.220 1.00 75.00 72 MET A N 1
ATOM 547 C CA . MET A 1 72 ? 12.216 13.477 -3.362 1.00 75.00 72 MET A CA 1
ATOM 548 C C . MET A 1 72 ? 11.771 13.490 -1.887 1.00 75.00 72 MET A C 1
ATOM 550 O O . MET A 1 72 ? 12.459 14.073 -1.052 1.00 75.00 72 MET A O 1
ATOM 554 N N . ALA A 1 73 ? 10.653 12.846 -1.539 1.00 73.31 73 ALA A N 1
ATOM 555 C CA . ALA A 1 73 ? 10.165 12.738 -0.165 1.00 73.31 73 ALA A CA 1
ATOM 556 C C . ALA A 1 73 ? 10.911 11.619 0.583 1.00 73.31 73 ALA A C 1
ATOM 558 O O . ALA A 1 73 ? 10.372 10.540 0.826 1.00 73.31 73 ALA A O 1
ATOM 559 N N . MET A 1 74 ? 12.182 11.868 0.909 1.00 67.94 74 MET A N 1
ATOM 560 C CA . MET A 1 74 ? 13.017 10.950 1.688 1.00 67.94 74 MET A CA 1
ATOM 561 C C . MET A 1 74 ? 13.404 11.564 3.037 1.00 67.94 74 MET A C 1
ATOM 563 O O . MET A 1 74 ? 13.905 12.690 3.078 1.00 67.94 74 MET A O 1
ATOM 567 N N . PRO A 1 75 ? 13.223 10.843 4.156 1.00 65.19 75 PRO A N 1
ATOM 568 C CA . PRO A 1 75 ? 13.825 11.241 5.416 1.00 65.19 75 PRO A CA 1
ATOM 569 C C . PRO A 1 75 ? 15.356 11.085 5.375 1.00 65.19 75 PRO A C 1
ATOM 571 O O . PRO A 1 75 ? 15.893 10.243 4.658 1.00 65.19 75 PRO A O 1
ATOM 574 N N . ASN A 1 76 ? 16.063 11.886 6.184 1.00 67.00 76 ASN A N 1
ATOM 575 C CA . ASN A 1 76 ? 17.518 11.781 6.343 1.00 67.00 76 ASN A CA 1
ATOM 576 C C . ASN A 1 76 ? 17.931 10.328 6.629 1.00 67.00 76 ASN A C 1
ATOM 578 O O . ASN A 1 76 ? 17.386 9.710 7.544 1.00 67.00 76 ASN A O 1
ATOM 582 N N . ASN A 1 77 ? 18.919 9.828 5.880 1.00 69.81 77 ASN A N 1
ATOM 583 C CA . ASN A 1 77 ? 19.482 8.480 6.014 1.00 69.81 77 ASN A CA 1
ATOM 584 C C . ASN A 1 77 ? 18.510 7.317 5.699 1.00 69.81 77 ASN A C 1
ATOM 586 O O . ASN A 1 77 ? 18.668 6.229 6.248 1.00 69.81 77 ASN A O 1
ATOM 590 N N . ASN A 1 78 ? 17.516 7.524 4.823 1.00 70.19 78 ASN A N 1
ATOM 591 C CA . ASN A 1 78 ? 16.662 6.452 4.298 1.00 70.19 78 ASN A CA 1
ATOM 592 C C . ASN A 1 78 ? 16.883 6.254 2.785 1.00 70.19 78 ASN A C 1
ATOM 594 O O . ASN A 1 78 ? 16.973 7.220 2.029 1.00 70.19 78 ASN A O 1
ATOM 598 N N . LEU A 1 79 ? 16.971 4.992 2.356 1.00 69.38 79 LEU A N 1
ATOM 599 C CA . LEU A 1 79 ? 17.114 4.578 0.955 1.00 69.38 79 LEU A CA 1
ATOM 600 C C . LEU A 1 79 ? 15.761 4.394 0.248 1.00 69.38 79 LEU A C 1
ATOM 602 O O . LEU A 1 79 ? 15.716 4.262 -0.976 1.00 69.38 79 LEU A O 1
ATOM 606 N N . HIS A 1 80 ? 14.660 4.374 1.002 1.00 68.31 80 HIS A N 1
ATOM 607 C CA . HIS A 1 80 ? 13.314 4.237 0.466 1.00 68.31 80 HIS A CA 1
ATOM 608 C C . HIS A 1 80 ? 12.739 5.608 0.091 1.00 68.31 80 HIS A C 1
ATOM 610 O O . HIS A 1 80 ? 12.531 6.477 0.940 1.00 68.31 80 HIS A O 1
ATOM 616 N N . LYS A 1 81 ? 12.477 5.788 -1.208 1.00 67.69 81 LYS A N 1
ATOM 617 C CA . LYS A 1 81 ? 11.751 6.942 -1.754 1.00 67.69 81 LYS A CA 1
ATOM 618 C C . LYS A 1 81 ? 10.304 6.944 -1.262 1.00 67.69 81 LYS A C 1
ATOM 620 O O . LYS A 1 81 ? 9.749 5.884 -0.991 1.00 67.69 81 LYS A O 1
ATOM 625 N N . SER A 1 82 ? 9.721 8.138 -1.154 1.00 66.25 82 SER A N 1
ATOM 626 C CA . SER A 1 82 ? 8.329 8.369 -0.722 1.00 66.25 82 SER A CA 1
ATOM 627 C C . SER A 1 82 ? 7.956 7.640 0.560 1.00 66.25 82 SER A C 1
ATOM 629 O O . SER A 1 82 ? 6.847 7.128 0.722 1.00 66.25 82 SER A O 1
ATOM 631 N N . ASP A 1 83 ? 8.897 7.607 1.495 1.00 63.97 83 ASP A N 1
ATOM 632 C CA . ASP A 1 83 ? 8.616 7.174 2.845 1.00 63.97 83 ASP A CA 1
ATOM 633 C C . ASP A 1 83 ? 7.803 8.268 3.549 1.00 63.97 83 ASP A C 1
ATOM 635 O O . ASP A 1 83 ? 8.336 9.147 4.232 1.00 63.97 83 ASP A O 1
ATOM 639 N N . PHE A 1 84 ? 6.480 8.210 3.372 1.00 65.06 84 PHE A N 1
ATOM 640 C CA . PHE A 1 84 ? 5.524 9.105 4.021 1.00 65.06 84 PHE A CA 1
ATOM 641 C C . PHE A 1 84 ? 5.528 8.971 5.548 1.00 65.06 84 PHE A C 1
ATOM 643 O O . PHE A 1 84 ? 4.869 9.769 6.216 1.00 65.06 84 PHE A O 1
ATOM 650 N N . SER A 1 85 ? 6.304 8.046 6.135 1.00 61.72 85 SER A N 1
ATOM 651 C CA . SER A 1 85 ? 6.525 8.048 7.581 1.00 61.72 85 SER A CA 1
ATOM 652 C C . SER A 1 85 ? 7.188 9.334 8.075 1.00 61.72 85 SER A C 1
ATOM 654 O O . SER A 1 85 ? 7.043 9.679 9.249 1.00 61.72 85 SER A O 1
ATOM 656 N N . TYR A 1 86 ? 7.818 10.118 7.185 1.00 59.44 86 TYR A N 1
ATOM 657 C CA . TYR A 1 86 ? 8.266 11.466 7.530 1.00 59.44 86 TYR A CA 1
ATOM 658 C C . TYR A 1 86 ? 7.117 12.346 8.064 1.00 59.44 86 TYR A C 1
ATOM 660 O O . TYR A 1 86 ? 7.369 13.181 8.931 1.00 59.44 86 TYR A O 1
ATOM 668 N N . LEU A 1 87 ? 5.870 12.148 7.610 1.00 62.88 87 LEU A N 1
ATOM 669 C CA . LEU A 1 87 ? 4.694 12.856 8.135 1.00 62.88 87 LEU A CA 1
ATOM 670 C C . LEU A 1 87 ? 4.444 12.503 9.606 1.00 62.88 87 LEU A C 1
ATOM 672 O O . LEU A 1 87 ? 4.066 13.362 10.400 1.00 62.88 87 LEU A O 1
ATOM 676 N N . PHE A 1 88 ? 4.732 11.259 9.994 1.00 64.31 88 PHE A N 1
ATOM 677 C CA . PHE A 1 88 ? 4.615 10.804 11.376 1.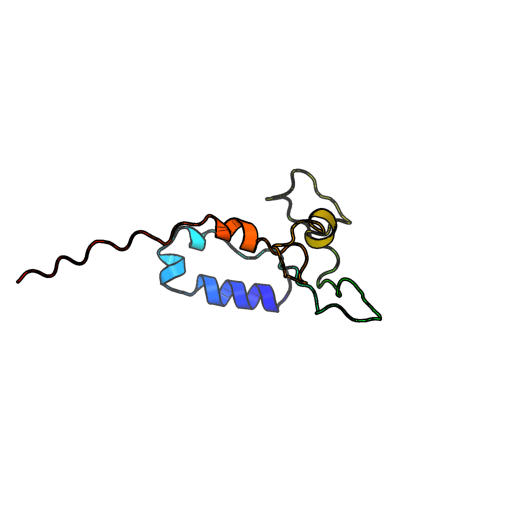00 64.31 88 PHE A CA 1
ATOM 678 C C . PHE A 1 88 ? 5.763 11.276 12.274 1.00 64.31 88 PHE A C 1
ATOM 680 O O . PHE A 1 88 ? 5.634 11.174 13.490 1.00 64.31 88 PHE A O 1
ATOM 687 N N . LYS A 1 89 ? 6.840 11.880 11.744 1.00 62.34 89 LYS A N 1
ATOM 688 C CA . LYS A 1 89 ? 7.886 12.497 12.590 1.00 62.34 89 LYS A CA 1
ATOM 689 C C . LYS A 1 89 ? 7.346 13.611 13.487 1.00 62.34 89 LYS A C 1
ATOM 691 O O . LYS A 1 89 ? 7.922 13.874 14.536 1.00 62.34 89 LYS A O 1
ATOM 696 N N . PHE A 1 90 ? 6.260 14.260 13.075 1.00 67.69 90 PHE A N 1
ATOM 697 C CA . PHE A 1 90 ? 5.599 15.310 13.851 1.00 67.69 90 PHE A CA 1
ATOM 698 C C . PHE A 1 90 ? 4.380 14.802 14.628 1.00 67.69 90 PHE A C 1
ATOM 700 O O . PHE A 1 90 ? 3.755 15.576 15.357 1.00 67.69 90 PHE A O 1
ATOM 707 N N . ALA A 1 91 ? 4.017 13.524 14.476 1.00 70.31 91 ALA A N 1
ATOM 708 C CA . ALA A 1 91 ? 2.889 12.955 15.192 1.00 70.31 91 ALA A CA 1
ATOM 709 C C . ALA A 1 91 ? 3.227 12.889 16.685 1.00 70.31 91 ALA A C 1
ATOM 711 O O . ALA A 1 91 ? 4.201 12.261 17.098 1.00 70.31 91 ALA A O 1
ATOM 712 N N . LYS A 1 92 ? 2.418 13.558 17.508 1.00 73.44 92 LYS A N 1
ATOM 713 C CA . LYS A 1 92 ? 2.506 13.417 18.962 1.00 73.44 92 LYS A CA 1
ATOM 714 C C . LYS A 1 92 ? 1.947 12.051 19.345 1.00 73.44 92 LYS A C 1
ATOM 716 O O . LYS A 1 92 ? 0.907 11.651 18.821 1.00 73.44 92 LYS A O 1
ATOM 721 N N . SER A 1 93 ? 2.609 11.361 20.271 1.00 70.19 93 SER A N 1
ATOM 722 C CA . SER A 1 93 ? 2.060 10.143 20.869 1.00 70.19 93 SER A CA 1
ATOM 723 C C . SER A 1 93 ? 0.648 10.422 21.395 1.00 70.19 93 SER A C 1
ATOM 725 O O . SER A 1 93 ? 0.432 11.504 21.957 1.00 70.19 93 SER A O 1
ATOM 727 N N . PRO A 1 94 ? -0.308 9.486 21.244 1.00 64.81 94 PRO A N 1
ATOM 728 C CA . PRO A 1 94 ? -1.625 9.638 21.843 1.00 64.81 94 PRO A CA 1
ATOM 729 C C . PRO A 1 94 ? -1.457 9.950 23.330 1.00 64.81 94 PRO A C 1
ATOM 731 O O . PRO A 1 94 ? -0.734 9.240 24.032 1.00 64.81 94 PRO A O 1
ATOM 734 N N . THR A 1 95 ? -2.069 11.034 23.807 1.00 68.31 95 THR A N 1
ATOM 735 C CA . THR A 1 95 ? -2.086 11.349 25.236 1.00 68.31 95 THR A CA 1
ATOM 736 C C . THR A 1 95 ? -2.780 10.193 25.945 1.00 68.31 95 THR A C 1
ATOM 738 O O . THR A 1 95 ? -3.989 10.019 25.805 1.00 68.31 95 THR A O 1
ATOM 741 N N . ALA A 1 96 ? -2.019 9.364 26.660 1.00 60.94 96 ALA A N 1
ATOM 742 C CA . ALA A 1 96 ? -2.607 8.343 27.510 1.00 60.94 96 ALA A CA 1
ATOM 743 C C . ALA A 1 96 ? -3.515 9.042 28.540 1.00 60.94 96 ALA A C 1
ATOM 745 O O . ALA A 1 96 ? -3.098 10.058 29.110 1.00 60.94 96 ALA A O 1
ATOM 746 N N . PRO A 1 97 ? -4.737 8.543 28.799 1.00 57.97 97 PRO A N 1
ATOM 747 C CA . PRO A 1 97 ? -5.508 9.002 29.944 1.00 57.97 97 PRO A CA 1
ATOM 748 C C . PRO A 1 97 ? -4.663 8.786 31.200 1.00 57.97 97 PRO A C 1
ATOM 750 O O . PRO A 1 97 ? -4.078 7.715 31.370 1.00 57.97 97 PRO A O 1
ATOM 753 N N . ALA A 1 98 ? -4.569 9.796 32.065 1.00 52.81 98 ALA A N 1
ATOM 754 C CA . ALA A 1 98 ? -3.870 9.661 33.334 1.00 52.81 98 ALA A CA 1
ATOM 755 C C . ALA A 1 98 ? -4.500 8.506 34.127 1.00 52.81 98 ALA A C 1
ATOM 757 O O . ALA A 1 98 ? -5.654 8.596 34.549 1.00 52.81 98 ALA A O 1
ATOM 758 N N . ILE A 1 99 ? -3.754 7.415 34.318 1.00 57.28 99 ILE A N 1
ATOM 759 C CA . ILE A 1 99 ? -4.134 6.368 35.263 1.00 57.28 99 ILE A CA 1
ATOM 760 C C . ILE A 1 99 ? -4.030 7.009 36.645 1.00 57.28 99 ILE A C 1
ATOM 762 O O . ILE A 1 99 ? -2.936 7.197 37.174 1.00 57.28 99 ILE A O 1
ATOM 766 N N . GLN A 1 100 ? -5.168 7.406 37.212 1.00 47.38 100 GLN A N 1
ATOM 767 C CA . GLN A 1 100 ? -5.226 7.785 38.616 1.00 47.38 100 GLN A CA 1
ATOM 768 C C . GLN A 1 100 ? -5.073 6.512 39.443 1.00 47.38 100 GLN A C 1
ATOM 770 O O . GLN A 1 100 ? -6.030 5.769 39.652 1.00 47.38 100 GLN A O 1
ATOM 775 N N . HIS A 1 101 ? -3.84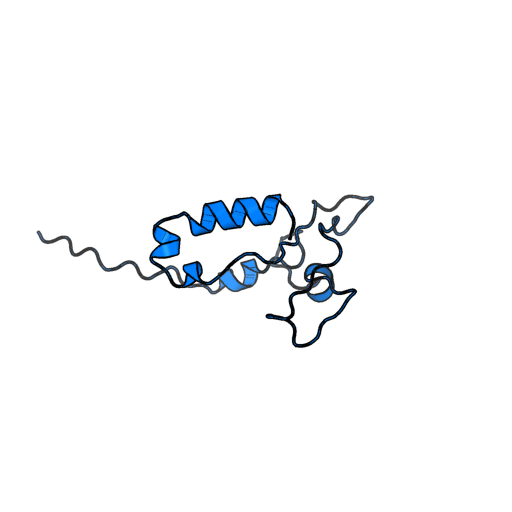8 6.244 39.887 1.00 45.19 101 HIS A N 1
ATOM 776 C CA . HIS A 1 101 ? -3.623 5.329 40.994 1.00 45.19 101 HIS A CA 1
ATOM 777 C C . HIS A 1 101 ? -4.193 5.995 42.246 1.00 45.19 101 HIS A C 1
ATOM 779 O O . HIS A 1 101 ? -3.642 6.968 42.753 1.00 45.19 101 HIS A O 1
ATOM 785 N N . LYS A 1 102 ? -5.359 5.513 42.674 1.00 42.19 102 LYS A N 1
ATOM 786 C CA . LYS A 1 102 ? -5.967 5.881 43.946 1.00 42.19 102 LYS A CA 1
ATOM 787 C C . LYS A 1 102 ? -5.301 5.027 45.024 1.00 42.19 102 LYS A C 1
ATOM 789 O O . LYS A 1 102 ? -5.447 3.806 44.990 1.00 42.19 102 LYS A O 1
ATOM 794 N N . GLU A 1 103 ? -4.519 5.679 45.877 1.00 47.03 103 GLU A N 1
ATOM 795 C CA . GLU A 1 103 ? -3.978 5.126 47.126 1.00 47.03 103 GLU A CA 1
ATOM 796 C C . GLU A 1 103 ? -5.094 4.930 48.164 1.00 47.03 103 GLU A C 1
ATOM 798 O O . GLU A 1 103 ? -6.063 5.733 48.153 1.00 47.03 103 GLU A O 1
#